Protein AF-A0A935LKX6-F1 (afdb_monomer_lite)

Foldseek 3Di:
DQLQQADVVVPHNLVVLLVVLVVVCPPVVNLQLQSLLCNLVRRCLSVVPLVSNLVSLVVLLPDDLPDVPRNVRSVVSNVSSVVCVVCVVVRD

Secondary structure (DSSP, 8-state):
-GGGSS-GGGT--HHHHHHHHHHHHHHTTS-S-HHHHHIIIIIIHHTT-HHHHHHHHHHHHHS-S--TTTHHHHHHHHHHHHHHHHHHTTT-

Structure (mmCIF, N/CA/C/O backbone):
data_AF-A0A935LKX6-F1
#
_entry.id   AF-A0A935LKX6-F1
#
loop_
_atom_site.group_PDB
_atom_site.id
_atom_site.type_symbol
_atom_site.label_atom_id
_atom_site.label_alt_id
_atom_site.label_comp_id
_atom_site.label_asym_id
_atom_site.label_entity_id
_atom_site.label_seq_id
_atom_site.pdbx_PDB_ins_code
_atom_site.Cartn_x
_atom_site.Cartn_y
_atom_site.Cartn_z
_atom_site.occupancy
_atom_site.B_iso_or_equiv
_atom_site.auth_seq_id
_atom_site.auth_comp_id
_atom_site.auth_asym_id
_atom_site.auth_atom_id
_atom_site.pdbx_PDB_model_num
ATOM 1 N N . MET A 1 1 ? 10.554 7.022 0.479 1.00 65.44 1 MET A N 1
ATOM 2 C CA . MET A 1 1 ? 10.136 7.757 -0.734 1.00 65.44 1 MET A CA 1
ATOM 3 C C . MET A 1 1 ? 11.324 8.312 -1.515 1.00 65.44 1 MET A C 1
ATOM 5 O O . MET A 1 1 ? 11.440 7.946 -2.671 1.00 65.44 1 MET A O 1
ATOM 9 N N . LEU A 1 2 ? 12.227 9.111 -0.917 1.00 78.31 2 LEU A N 1
ATOM 10 C CA . LEU A 1 2 ? 13.378 9.710 -1.632 1.00 78.31 2 LEU A CA 1
ATOM 11 C C . LEU A 1 2 ? 14.215 8.698 -2.439 1.00 78.31 2 LEU A C 1
ATOM 13 O O . LEU A 1 2 ? 14.630 8.993 -3.554 1.00 78.31 2 LEU A O 1
ATOM 17 N N . ASP A 1 3 ? 14.406 7.493 -1.895 1.00 90.94 3 ASP A N 1
ATOM 18 C CA . ASP A 1 3 ? 15.150 6.411 -2.549 1.00 90.94 3 ASP A CA 1
ATOM 19 C C . ASP A 1 3 ? 14.466 5.859 -3.824 1.00 90.94 3 ASP A C 1
ATOM 21 O O . ASP A 1 3 ? 15.145 5.265 -4.655 1.00 90.94 3 ASP A O 1
ATOM 25 N N . CYS A 1 4 ? 13.156 6.074 -4.005 1.00 91.94 4 CYS A N 1
ATOM 26 C CA . CYS A 1 4 ? 12.346 5.576 -5.130 1.00 91.94 4 CYS A CA 1
ATOM 27 C C . CYS A 1 4 ? 11.864 6.699 -6.070 1.00 91.94 4 CYS A C 1
ATOM 29 O O . CYS A 1 4 ? 10.877 6.528 -6.771 1.00 91.94 4 CYS A O 1
ATOM 31 N N . LEU A 1 5 ? 12.509 7.874 -6.073 1.00 91.19 5 LEU A N 1
ATOM 32 C CA . LEU A 1 5 ? 12.113 8.979 -6.964 1.00 91.19 5 LEU A CA 1
ATOM 33 C C . LEU A 1 5 ? 12.682 8.862 -8.384 1.00 91.19 5 LEU A C 1
ATOM 35 O O . LEU A 1 5 ? 12.226 9.558 -9.286 1.00 91.19 5 LEU A O 1
ATOM 39 N N . ARG A 1 6 ? 13.726 8.051 -8.571 1.00 91.62 6 ARG A N 1
ATOM 40 C CA . ARG A 1 6 ? 14.473 7.894 -9.824 1.00 91.62 6 ARG A CA 1
ATOM 41 C C . ARG A 1 6 ? 14.987 6.456 -9.942 1.00 91.62 6 ARG A C 1
ATOM 43 O O . ARG A 1 6 ? 15.197 5.829 -8.905 1.00 91.62 6 ARG A O 1
ATOM 50 N N . PRO A 1 7 ? 15.220 5.939 -11.158 1.00 90.06 7 PRO A N 1
ATOM 51 C CA . PRO A 1 7 ? 15.798 4.612 -11.356 1.00 90.06 7 PRO A CA 1
ATOM 52 C C . PRO A 1 7 ? 17.267 4.554 -10.912 1.00 90.06 7 PRO A C 1
ATOM 54 O O . PRO A 1 7 ? 17.929 5.585 -10.751 1.00 90.06 7 PRO A O 1
ATOM 57 N N . GLU A 1 8 ? 17.796 3.339 -10.758 1.00 90.88 8 GLU A N 1
ATOM 58 C CA . GLU A 1 8 ? 19.193 3.096 -10.356 1.00 90.88 8 GLU A CA 1
ATOM 59 C C . GLU A 1 8 ? 20.202 3.720 -11.325 1.00 90.88 8 GLU A C 1
ATOM 61 O O . GLU A 1 8 ? 21.195 4.306 -10.894 1.00 90.88 8 GLU A O 1
ATOM 66 N N . SER A 1 9 ? 19.899 3.706 -12.627 1.00 92.19 9 SER A N 1
ATOM 67 C CA . SER A 1 9 ? 20.710 4.350 -13.669 1.00 92.19 9 SER A CA 1
ATOM 68 C C . SER A 1 9 ? 20.870 5.864 -13.480 1.00 92.19 9 SER A C 1
ATOM 70 O O . SER A 1 9 ? 21.820 6.448 -13.995 1.00 92.19 9 SER A O 1
ATOM 72 N N . LEU A 1 10 ? 19.972 6.500 -12.720 1.00 92.94 10 LEU A N 1
ATOM 73 C CA . LEU A 1 10 ? 19.997 7.926 -12.381 1.00 92.94 10 LEU A CA 1
ATOM 74 C C . LEU A 1 10 ? 20.300 8.171 -10.890 1.00 92.94 10 LEU A C 1
ATOM 76 O O . LEU A 1 10 ? 20.008 9.248 -10.363 1.00 92.94 10 LEU A O 1
ATOM 80 N N . GLY A 1 11 ? 20.876 7.176 -10.205 1.00 90.25 11 GLY A N 1
ATOM 81 C CA . GLY A 1 11 ? 21.330 7.271 -8.815 1.00 90.25 11 GLY A CA 1
ATOM 82 C C . GLY A 1 11 ? 20.255 7.018 -7.753 1.00 90.25 11 GLY A C 1
ATOM 83 O O . GLY A 1 11 ? 20.506 7.251 -6.568 1.00 90.25 11 GLY A O 1
ATOM 84 N N . GLY A 1 12 ? 19.063 6.558 -8.144 1.00 93.25 12 GLY A N 1
ATOM 85 C CA . GLY A 1 12 ? 18.051 6.091 -7.198 1.00 93.25 12 GLY A CA 1
ATOM 86 C C . GLY A 1 12 ? 18.415 4.754 -6.554 1.00 93.25 12 GLY A C 1
ATOM 87 O O . GLY A 1 12 ? 19.295 4.040 -7.026 1.00 93.25 12 GLY A O 1
ATOM 88 N N . GLN A 1 13 ? 17.754 4.416 -5.446 1.00 95.56 13 GLN A N 1
ATOM 89 C CA . GLN A 1 13 ? 18.008 3.181 -4.693 1.00 95.56 13 GLN A CA 1
ATOM 90 C C . GLN A 1 13 ? 16.688 2.497 -4.308 1.00 95.56 13 GLN A C 1
ATOM 92 O O . GLN A 1 13 ? 16.403 2.323 -3.117 1.00 95.56 13 GLN A O 1
ATOM 97 N N . PRO A 1 14 ? 15.859 2.105 -5.293 1.00 94.44 14 PRO A N 1
ATOM 98 C CA . PRO A 1 14 ? 14.502 1.626 -5.060 1.00 94.44 14 PRO A CA 1
ATOM 99 C C . PRO A 1 14 ? 14.456 0.413 -4.128 1.00 94.44 14 PRO A C 1
ATOM 101 O O . PRO A 1 14 ? 13.638 0.390 -3.211 1.00 94.44 14 PRO A O 1
ATOM 104 N N . LYS A 1 15 ? 15.406 -0.525 -4.246 1.00 93.31 15 LYS A N 1
ATOM 105 C CA . LYS A 1 15 ? 15.528 -1.671 -3.330 1.00 93.31 15 LYS A CA 1
ATOM 106 C C . LYS A 1 15 ? 15.707 -1.246 -1.867 1.00 93.31 15 LYS A C 1
ATOM 108 O O . LYS A 1 15 ? 15.066 -1.793 -0.971 1.00 93.31 15 LYS A O 1
ATOM 113 N N . ARG A 1 16 ? 16.535 -0.229 -1.606 1.00 95.56 16 ARG A N 1
ATOM 114 C CA . ARG A 1 16 ? 16.710 0.338 -0.257 1.00 95.56 16 ARG A CA 1
ATOM 115 C C . ARG A 1 16 ? 15.443 1.054 0.213 1.00 95.56 16 ARG A C 1
ATOM 117 O O . ARG A 1 16 ? 15.090 0.975 1.388 1.00 95.56 16 ARG A O 1
ATOM 124 N N . GLY A 1 17 ? 14.745 1.728 -0.699 1.00 95.88 17 GLY A N 1
ATOM 125 C CA . GLY A 1 17 ? 13.444 2.336 -0.432 1.00 95.88 17 GLY A CA 1
ATOM 126 C C . GLY A 1 17 ? 12.392 1.312 -0.001 1.00 95.88 17 GLY A C 1
ATOM 127 O O . GLY A 1 17 ? 11.742 1.521 1.023 1.00 95.88 17 GLY A O 1
ATOM 128 N N . GLN A 1 18 ? 12.289 0.184 -0.713 1.00 95.94 18 GLN A N 1
ATOM 129 C CA . GLN A 1 18 ? 11.414 -0.936 -0.352 1.00 95.94 18 GLN 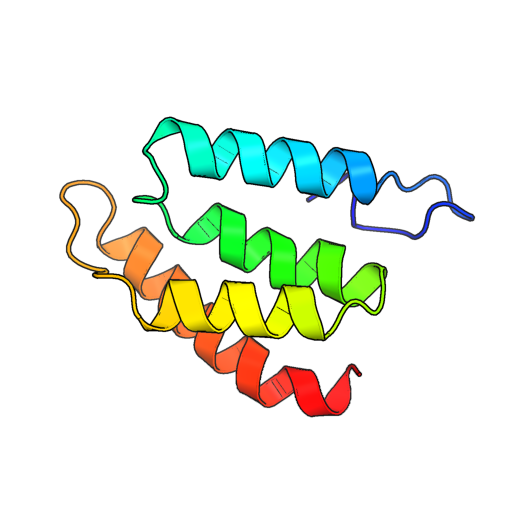A CA 1
ATOM 130 C C . GLN A 1 18 ? 11.749 -1.479 1.040 1.00 95.94 18 GLN A C 1
ATOM 132 O O . GLN A 1 18 ? 10.857 -1.583 1.876 1.00 95.94 18 GLN A O 1
ATOM 137 N N . GLN A 1 19 ? 13.028 -1.741 1.332 1.00 96.12 19 GLN A N 1
ATOM 138 C CA . GLN A 1 19 ? 13.465 -2.241 2.644 1.00 96.12 19 GLN A CA 1
ATOM 139 C C . GLN A 1 19 ? 13.076 -1.303 3.792 1.00 96.12 19 GLN A C 1
ATOM 141 O O . GLN A 1 19 ? 12.630 -1.754 4.843 1.00 96.12 19 GLN A O 1
ATOM 146 N N . ARG A 1 20 ? 13.211 0.013 3.601 1.00 96.88 20 ARG A N 1
ATOM 147 C CA . ARG A 1 20 ? 12.823 1.007 4.613 1.00 96.88 20 ARG A CA 1
ATOM 148 C C . ARG A 1 20 ? 11.316 1.040 4.841 1.00 96.88 20 ARG A C 1
ATOM 150 O O . ARG A 1 20 ? 10.884 1.171 5.980 1.00 96.88 20 ARG A O 1
ATOM 157 N N . LEU A 1 21 ? 10.526 0.923 3.776 1.00 96.75 21 LEU A N 1
ATOM 158 C CA . LEU A 1 21 ? 9.067 0.887 3.879 1.00 96.75 21 LEU A CA 1
ATOM 159 C C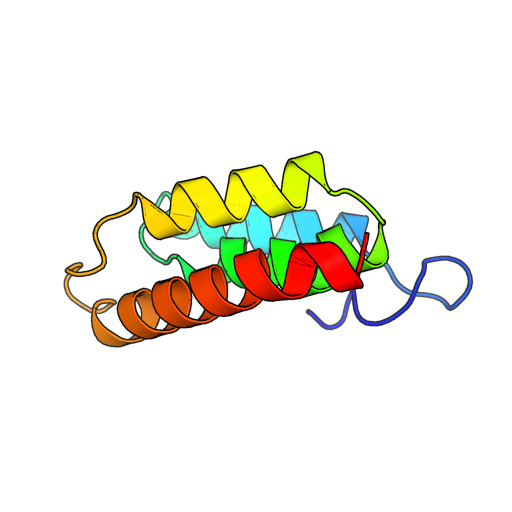 . LEU A 1 21 ? 8.580 -0.421 4.511 1.00 96.75 21 LEU A C 1
ATOM 161 O O . LEU A 1 21 ? 7.696 -0.376 5.356 1.00 96.75 21 LEU A O 1
ATOM 165 N N . GLN A 1 22 ? 9.207 -1.554 4.188 1.00 96.06 22 GLN A N 1
ATOM 166 C CA . GLN A 1 22 ? 8.963 -2.836 4.856 1.00 96.06 22 GLN A CA 1
ATOM 167 C C . GLN A 1 22 ? 9.323 -2.776 6.345 1.00 96.06 22 GLN A C 1
ATOM 169 O O . GLN A 1 22 ? 8.564 -3.252 7.181 1.00 96.06 22 GLN A O 1
ATOM 174 N N . ALA A 1 23 ? 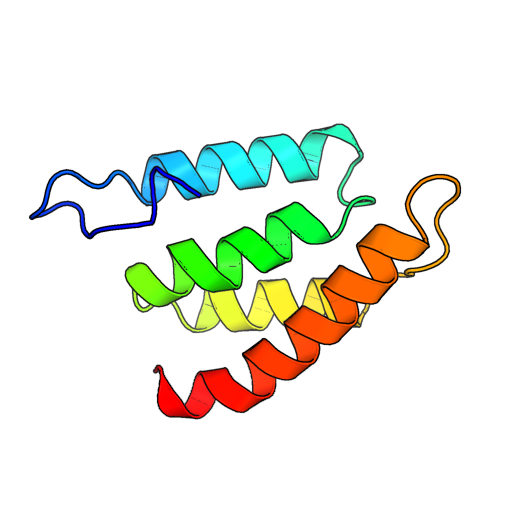10.450 -2.150 6.694 1.00 97.31 23 ALA A N 1
ATOM 175 C CA . ALA A 1 23 ? 10.820 -1.947 8.090 1.00 97.31 23 ALA A CA 1
ATOM 176 C C . ALA A 1 23 ? 9.806 -1.055 8.821 1.00 97.31 23 ALA A C 1
ATOM 178 O O . ALA A 1 23 ? 9.449 -1.362 9.951 1.00 97.31 23 ALA A O 1
ATOM 179 N N . ALA A 1 24 ? 9.315 0.010 8.176 1.00 96.44 24 ALA A N 1
ATOM 180 C CA . ALA A 1 24 ? 8.287 0.883 8.740 1.00 96.44 24 ALA A CA 1
ATOM 181 C C . ALA A 1 24 ? 6.946 0.159 8.947 1.00 96.44 24 ALA A C 1
ATOM 183 O O . ALA A 1 24 ? 6.335 0.327 9.996 1.00 96.44 24 ALA A O 1
ATOM 184 N N . ASP A 1 25 ? 6.523 -0.669 7.988 1.00 96.50 25 ASP A N 1
ATOM 185 C CA . ASP A 1 25 ? 5.334 -1.527 8.102 1.00 96.50 25 ASP A CA 1
ATOM 186 C C . ASP A 1 25 ? 5.462 -2.517 9.275 1.00 96.50 25 ASP A C 1
ATOM 188 O O . ASP A 1 25 ? 4.519 -2.750 10.026 1.00 96.50 25 ASP A O 1
ATOM 192 N N . ALA A 1 26 ? 6.665 -3.050 9.504 1.00 96.94 26 ALA A N 1
ATOM 193 C CA . ALA A 1 26 ? 6.921 -3.991 10.589 1.00 96.94 26 ALA A CA 1
ATOM 194 C C . ALA A 1 26 ? 6.889 -3.362 11.996 1.00 96.94 26 ALA A C 1
ATOM 196 O O . ALA A 1 26 ? 6.673 -4.094 12.962 1.00 96.94 26 ALA A O 1
ATOM 197 N N . VAL A 1 27 ? 7.075 -2.039 12.141 1.00 97.50 27 VAL A N 1
ATOM 198 C CA . VAL A 1 27 ? 7.134 -1.363 13.460 1.00 97.50 27 VAL A CA 1
ATOM 199 C C . VAL A 1 27 ? 5.859 -1.576 14.274 1.00 97.50 27 VAL A C 1
ATOM 201 O O . VAL A 1 27 ? 5.933 -1.777 15.485 1.00 97.50 27 VAL A O 1
ATOM 204 N N . ASP A 1 28 ? 4.697 -1.543 13.625 1.00 94.81 28 ASP A N 1
ATOM 205 C CA . ASP A 1 28 ? 3.398 -1.740 14.275 1.00 94.81 28 ASP A CA 1
ATOM 206 C C . ASP A 1 28 ? 2.659 -2.992 13.786 1.00 94.81 28 ASP A C 1
ATOM 208 O O . ASP A 1 28 ? 1.461 -3.146 14.041 1.00 94.81 28 ASP A O 1
ATOM 212 N N . ALA A 1 29 ? 3.397 -3.910 13.151 1.00 95.19 29 ALA A N 1
ATOM 213 C CA . ALA A 1 29 ? 2.885 -5.134 12.542 1.00 95.19 29 ALA A CA 1
ATOM 214 C C . ALA A 1 29 ? 1.792 -4.880 11.484 1.00 95.19 29 ALA A C 1
ATOM 216 O O . ALA A 1 29 ? 0.792 -5.596 11.428 1.00 95.19 29 ALA A O 1
ATOM 217 N N . GLY A 1 30 ? 1.986 -3.860 10.644 1.00 95.38 30 GLY A N 1
ATOM 218 C CA . GLY A 1 30 ? 1.113 -3.531 9.518 1.00 95.38 30 GLY A CA 1
ATOM 219 C C . GLY A 1 30 ? -0.195 -2.847 9.913 1.00 95.38 30 GLY A C 1
ATOM 220 O O . GLY A 1 30 ? -1.154 -2.865 9.141 1.00 95.38 30 GLY A O 1
ATOM 221 N N . LYS A 1 31 ? -0.266 -2.260 11.115 1.00 97.62 31 LYS A N 1
ATOM 222 C CA . LYS A 1 31 ? -1.427 -1.473 11.557 1.00 97.62 31 LYS A CA 1
ATOM 223 C C . LYS A 1 31 ? -1.471 -0.119 10.869 1.00 97.62 31 LYS A C 1
ATOM 225 O O . LYS A 1 31 ? -2.562 0.362 10.572 1.00 97.62 31 LYS A O 1
ATOM 230 N N . ASN A 1 32 ? -0.323 0.508 10.625 1.00 98.12 32 ASN A N 1
ATOM 231 C CA . ASN A 1 32 ? -0.241 1.682 9.769 1.00 98.12 32 ASN A CA 1
ATOM 232 C C . ASN A 1 32 ? -0.190 1.226 8.314 1.00 98.12 32 ASN A C 1
ATOM 234 O O . ASN A 1 32 ? 0.775 0.611 7.878 1.00 98.12 32 ASN A O 1
ATOM 238 N N . LEU A 1 33 ? -1.221 1.564 7.544 1.00 98.62 33 LEU A N 1
ATOM 239 C CA . LEU A 1 33 ? -1.355 1.100 6.161 1.00 98.62 33 LEU A CA 1
ATOM 240 C C . LEU A 1 33 ? -0.527 1.922 5.165 1.00 98.62 33 LEU A C 1
ATOM 242 O O . LEU A 1 33 ? -0.315 1.507 4.024 1.0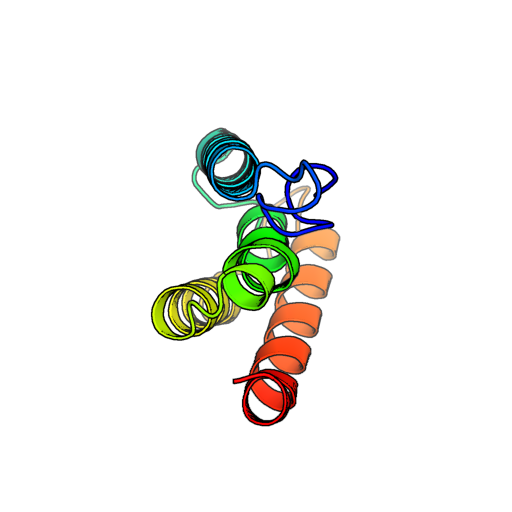0 98.62 33 LEU A O 1
ATOM 246 N N . LEU A 1 34 ? -0.057 3.102 5.572 1.00 97.69 34 LEU A N 1
ATOM 247 C CA . LEU A 1 34 ? 0.602 4.043 4.674 1.00 97.69 34 LEU A CA 1
ATOM 248 C C . LEU A 1 34 ? 1.923 3.514 4.075 1.00 97.69 34 LEU A C 1
ATOM 250 O O . LEU A 1 34 ? 2.122 3.708 2.875 1.00 97.69 34 LEU A O 1
ATOM 254 N N . PRO A 1 35 ? 2.821 2.829 4.818 1.00 97.94 35 PRO A N 1
ATOM 255 C CA . PRO A 1 35 ? 4.066 2.304 4.259 1.00 97.94 35 PRO A CA 1
ATOM 256 C C . PRO A 1 35 ? 3.860 1.379 3.052 1.00 97.94 35 PRO A C 1
ATOM 258 O O . PRO A 1 35 ? 4.574 1.532 2.059 1.00 97.94 35 PRO A O 1
ATOM 261 N N . LYS A 1 36 ? 2.862 0.483 3.089 1.00 98.00 36 LYS A N 1
ATOM 262 C CA . LYS A 1 36 ? 2.518 -0.387 1.948 1.00 98.00 36 LYS A CA 1
ATOM 263 C C . LYS A 1 36 ? 2.038 0.411 0.741 1.00 98.00 36 LYS A C 1
ATOM 265 O O . LYS A 1 36 ? 2.526 0.184 -0.363 1.00 98.00 36 LYS A O 1
ATOM 270 N N . VAL A 1 37 ? 1.152 1.389 0.950 1.00 98.31 37 VAL A N 1
ATOM 271 C CA . VAL A 1 37 ? 0.649 2.263 -0.128 1.00 98.31 37 VAL A CA 1
ATOM 272 C C . VAL A 1 37 ? 1.789 3.035 -0.788 1.00 98.31 37 VAL A C 1
ATOM 274 O O . VAL A 1 37 ? 1.903 3.045 -2.009 1.00 98.31 37 VAL A O 1
ATOM 277 N N . LEU A 1 38 ? 2.680 3.629 0.010 1.00 97.81 38 LEU A N 1
ATOM 278 C CA . LEU A 1 38 ? 3.836 4.362 -0.511 1.00 97.81 38 LEU A CA 1
ATOM 279 C C . LEU A 1 38 ? 4.824 3.442 -1.239 1.00 97.81 38 LEU A C 1
ATOM 281 O O . LEU A 1 38 ? 5.517 3.877 -2.157 1.00 97.81 38 LEU A O 1
ATOM 285 N N . ASN A 1 39 ? 4.921 2.177 -0.839 1.00 97.69 39 ASN A N 1
ATOM 286 C CA . ASN A 1 39 ? 5.772 1.221 -1.532 1.00 97.69 39 ASN A CA 1
ATOM 287 C C . ASN A 1 39 ? 5.206 0.887 -2.917 1.00 97.69 39 ASN A C 1
ATOM 289 O O . ASN A 1 39 ? 5.931 0.983 -3.908 1.00 97.69 39 ASN A O 1
ATOM 293 N N . ALA A 1 40 ? 3.907 0.583 -2.988 1.00 97.56 40 ALA A N 1
ATOM 294 C CA . ALA A 1 40 ? 3.207 0.342 -4.246 1.00 97.56 40 ALA A CA 1
ATOM 295 C C . ALA A 1 40 ? 3.328 1.547 -5.193 1.00 97.56 40 ALA A C 1
ATOM 297 O O . ALA A 1 40 ? 3.762 1.411 -6.335 1.00 97.56 40 ALA A O 1
ATOM 298 N N . GLU A 1 41 ? 3.027 2.744 -4.697 1.00 96.62 41 GLU A N 1
ATOM 299 C CA . GLU A 1 41 ? 2.983 3.950 -5.518 1.00 96.62 41 GLU A CA 1
ATOM 300 C C . GLU A 1 41 ? 4.341 4.402 -6.051 1.00 96.62 41 GLU A C 1
ATOM 302 O O . GLU A 1 41 ? 4.427 4.848 -7.192 1.00 96.62 41 GLU A O 1
ATOM 307 N N . TYR A 1 42 ? 5.395 4.336 -5.236 1.00 95.88 42 TYR A N 1
ATOM 308 C CA . TYR A 1 42 ? 6.687 4.899 -5.626 1.00 95.88 42 TYR A CA 1
ATOM 309 C C . TYR A 1 42 ? 7.670 3.836 -6.089 1.00 95.88 42 TYR A C 1
ATOM 311 O O . TYR A 1 42 ? 8.310 4.009 -7.118 1.00 95.88 42 TYR A O 1
ATOM 319 N N . CYS A 1 43 ? 7.832 2.751 -5.335 1.00 96.19 43 CYS A N 1
ATOM 320 C CA . CYS A 1 43 ? 8.899 1.797 -5.612 1.00 96.19 43 CYS A CA 1
ATOM 321 C C . CYS A 1 43 ? 8.450 0.707 -6.591 1.00 96.19 43 CYS A C 1
ATOM 323 O O . CYS A 1 43 ? 9.182 0.431 -7.534 1.00 96.19 43 CYS A O 1
ATOM 325 N N . ALA A 1 44 ? 7.264 0.115 -6.403 1.00 96.25 44 ALA A N 1
ATOM 326 C CA . ALA A 1 44 ? 6.775 -0.948 -7.289 1.00 96.25 44 ALA A CA 1
ATOM 327 C C . ALA A 1 44 ? 6.511 -0.424 -8.708 1.00 96.25 44 ALA A C 1
ATOM 329 O O . ALA A 1 44 ? 7.004 -1.002 -9.671 1.00 96.25 44 ALA A O 1
ATOM 330 N N . ARG A 1 45 ? 5.850 0.735 -8.831 1.00 95.31 45 ARG A N 1
ATOM 331 C CA . ARG A 1 45 ? 5.688 1.443 -10.110 1.00 95.31 45 ARG A CA 1
ATOM 332 C C . ARG A 1 45 ? 7.029 1.754 -10.780 1.00 95.31 45 ARG A C 1
ATOM 334 O O . ARG A 1 45 ? 7.246 1.346 -11.912 1.00 95.31 45 ARG A O 1
ATOM 341 N N . LEU A 1 46 ? 7.975 2.375 -10.069 1.00 94.94 46 LEU A N 1
ATOM 342 C CA . LEU A 1 46 ? 9.301 2.677 -10.629 1.00 94.94 46 LEU A CA 1
ATOM 343 C C . LEU A 1 46 ? 10.048 1.427 -11.133 1.00 94.94 46 LEU A C 1
ATOM 345 O O . LEU A 1 46 ? 10.809 1.512 -12.095 1.00 94.94 46 LEU A O 1
ATOM 349 N N . LEU A 1 47 ? 9.866 0.291 -10.459 1.00 93.69 47 LEU A N 1
ATOM 350 C CA . LEU A 1 47 ? 10.487 -0.985 -10.811 1.00 93.69 47 LEU A CA 1
ATOM 351 C C . LEU A 1 47 ? 9.672 -1.811 -11.816 1.00 93.69 47 LEU A C 1
ATOM 353 O O . LEU A 1 47 ? 10.103 -2.909 -12.154 1.00 93.69 47 LEU A O 1
ATOM 357 N N . PHE A 1 48 ? 8.530 -1.301 -12.289 1.00 94.50 48 PHE A N 1
ATOM 358 C CA . PHE A 1 48 ? 7.583 -2.030 -13.137 1.00 94.50 48 PHE A CA 1
ATOM 359 C C . PHE A 1 48 ? 7.146 -3.389 -12.540 1.00 94.50 48 PHE A C 1
ATOM 361 O O . PHE A 1 48 ? 6.906 -4.352 -13.260 1.00 94.50 48 PHE A O 1
ATOM 368 N N . ASP A 1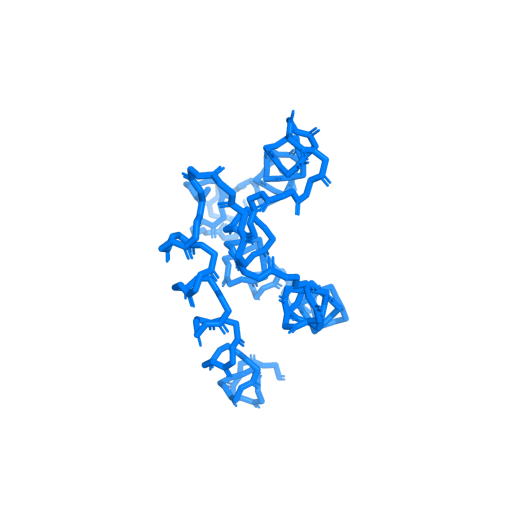 49 ? 7.031 -3.468 -11.209 1.00 96.00 49 ASP A N 1
ATOM 369 C CA . ASP A 1 49 ? 6.618 -4.669 -10.470 1.00 96.00 49 ASP A CA 1
ATOM 370 C C . ASP A 1 49 ? 5.110 -4.623 -10.165 1.00 96.00 49 ASP A C 1
ATOM 372 O O . ASP A 1 49 ? 4.677 -4.180 -9.092 1.00 96.00 49 ASP A O 1
ATOM 376 N N . GLN A 1 50 ? 4.305 -5.036 -11.150 1.00 97.31 50 GLN A N 1
ATOM 377 C CA . GLN A 1 50 ? 2.843 -5.026 -11.054 1.00 97.31 50 GLN A CA 1
ATOM 378 C C . GLN A 1 50 ? 2.325 -5.988 -9.972 1.00 97.31 50 GLN A C 1
ATOM 380 O O . GLN A 1 50 ? 1.453 -5.618 -9.187 1.00 97.31 50 GLN A O 1
ATOM 385 N N . ASP A 1 51 ? 2.898 -7.189 -9.868 1.00 97.38 51 ASP A N 1
ATOM 386 C CA . ASP A 1 51 ? 2.471 -8.191 -8.885 1.00 97.38 51 ASP A CA 1
ATOM 387 C C . ASP A 1 51 ? 2.649 -7.676 -7.450 1.00 97.38 51 ASP A C 1
ATOM 389 O O . ASP A 1 51 ? 1.763 -7.827 -6.599 1.00 97.38 51 ASP A O 1
ATOM 393 N N . ALA A 1 52 ? 3.785 -7.030 -7.156 1.00 97.00 52 ALA A N 1
ATOM 394 C CA . ALA A 1 52 ? 4.003 -6.426 -5.849 1.00 97.00 52 ALA A CA 1
ATOM 395 C C . ALA A 1 52 ? 3.073 -5.232 -5.604 1.00 97.00 52 ALA A C 1
ATOM 397 O O . ALA A 1 52 ? 2.569 -5.090 -4.485 1.00 97.00 52 ALA A O 1
ATOM 398 N N . HIS A 1 53 ? 2.844 -4.390 -6.618 1.00 98.31 53 HIS A N 1
ATOM 399 C CA . HIS A 1 53 ? 1.903 -3.272 -6.547 1.00 98.31 53 HIS A CA 1
ATOM 400 C C . HIS A 1 53 ? 0.504 -3.763 -6.154 1.00 98.31 53 HIS A C 1
ATOM 402 O O . HIS A 1 53 ? -0.009 -3.379 -5.101 1.00 98.31 53 HIS A O 1
ATOM 408 N N . ASP A 1 54 ? -0.071 -4.672 -6.938 1.00 98.19 54 ASP A N 1
ATOM 409 C CA . ASP A 1 54 ? -1.459 -5.105 -6.783 1.00 98.19 54 ASP A CA 1
ATOM 410 C C . ASP A 1 54 ? -1.674 -5.862 -5.469 1.00 98.19 54 ASP A C 1
ATOM 412 O O . ASP A 1 54 ? -2.644 -5.605 -4.749 1.00 98.19 54 ASP A O 1
ATOM 416 N N . ARG A 1 55 ? -0.721 -6.718 -5.078 1.00 98.31 55 ARG A N 1
ATOM 417 C CA . ARG A 1 55 ? -0.773 -7.428 -3.794 1.00 98.31 55 ARG A CA 1
ATOM 418 C C . ARG A 1 55 ? -0.787 -6.467 -2.604 1.00 98.31 55 ARG A C 1
ATOM 420 O O . ARG A 1 55 ? -1.611 -6.623 -1.704 1.00 98.31 55 ARG A O 1
ATOM 427 N N . MET A 1 56 ? 0.101 -5.468 -2.581 1.00 98.31 56 MET A N 1
ATOM 428 C CA . MET A 1 56 ? 0.163 -4.508 -1.470 1.00 98.31 56 MET A CA 1
ATOM 429 C C . MET A 1 56 ? -1.119 -3.674 -1.362 1.00 98.31 56 MET A C 1
ATOM 431 O O . MET A 1 56 ? -1.591 -3.425 -0.252 1.00 98.31 56 MET A O 1
ATOM 435 N N . LEU A 1 57 ? -1.703 -3.262 -2.492 1.00 98.62 57 LEU A N 1
ATOM 436 C CA . LEU A 1 57 ? -2.955 -2.505 -2.491 1.00 98.62 57 LEU A CA 1
ATOM 437 C C . LEU A 1 57 ? -4.143 -3.362 -2.047 1.00 98.62 57 LEU A C 1
ATOM 439 O O . LEU A 1 57 ? -4.964 -2.889 -1.261 1.00 98.62 57 LEU A O 1
ATOM 443 N N . ALA A 1 58 ? -4.207 -4.628 -2.469 1.00 98.62 58 ALA A N 1
ATOM 444 C CA . ALA A 1 58 ? -5.230 -5.565 -2.013 1.00 98.62 58 ALA A CA 1
ATOM 445 C C . ALA A 1 58 ? -5.174 -5.779 -0.489 1.00 98.62 58 ALA A C 1
ATOM 447 O O . ALA A 1 58 ? -6.204 -5.708 0.182 1.00 98.62 58 ALA A O 1
ATOM 448 N N . GLU A 1 59 ? -3.975 -5.961 0.077 1.00 98.44 59 GLU A N 1
ATOM 449 C CA . GLU A 1 59 ? -3.777 -6.079 1.528 1.00 98.44 59 GLU A CA 1
ATOM 450 C C . GLU A 1 59 ? -4.264 -4.823 2.276 1.00 98.44 59 GLU A C 1
ATOM 452 O O . GLU A 1 59 ? -4.957 -4.931 3.289 1.00 98.44 59 GLU A O 1
ATOM 457 N N . VAL A 1 60 ? -3.955 -3.625 1.765 1.00 98.69 60 VAL A N 1
ATOM 458 C CA . VAL A 1 60 ? -4.408 -2.353 2.358 1.00 98.69 60 VAL A CA 1
ATOM 459 C C . VAL A 1 60 ? -5.929 -2.207 2.279 1.00 98.69 60 VAL A C 1
ATOM 461 O O . VAL A 1 60 ? -6.566 -1.796 3.251 1.00 98.69 60 VAL A O 1
ATOM 464 N N . LEU A 1 61 ? -6.535 -2.545 1.140 1.00 98.69 61 LEU A N 1
ATOM 465 C CA . LEU A 1 61 ? -7.983 -2.456 0.949 1.00 98.69 61 LEU A CA 1
ATOM 466 C C . LEU A 1 61 ? -8.747 -3.446 1.842 1.00 98.69 61 LEU A C 1
ATOM 468 O O . LEU A 1 61 ? -9.841 -3.116 2.308 1.00 98.69 61 LEU A O 1
ATOM 472 N N . ALA A 1 62 ? -8.161 -4.605 2.141 1.00 98.50 62 ALA A N 1
ATOM 473 C CA . ALA A 1 62 ? -8.740 -5.605 3.036 1.00 98.50 62 ALA A CA 1
ATOM 474 C C . ALA A 1 62 ? -8.587 -5.268 4.534 1.00 98.50 62 ALA A C 1
ATOM 476 O O . ALA A 1 62 ? -9.395 -5.719 5.343 1.00 98.50 62 ALA A O 1
ATOM 477 N N . ALA A 1 63 ? -7.583 -4.475 4.920 1.00 98.12 63 ALA A N 1
ATOM 478 C CA . ALA A 1 63 ? -7.295 -4.171 6.322 1.00 98.12 63 ALA A CA 1
ATOM 479 C C . ALA A 1 63 ? -8.343 -3.258 6.991 1.00 98.12 63 ALA A C 1
ATOM 481 O O . ALA A 1 63 ? -8.981 -2.425 6.336 1.00 98.12 63 ALA A O 1
ATOM 482 N N . ASP A 1 64 ? -8.495 -3.370 8.315 1.00 97.62 64 ASP A N 1
ATOM 483 C CA . ASP A 1 64 ? -9.349 -2.464 9.089 1.00 97.62 64 ASP A CA 1
ATOM 484 C C . ASP A 1 64 ? -8.700 -1.078 9.207 1.00 97.62 64 ASP A C 1
ATOM 486 O O . ASP A 1 64 ? -7.558 -0.930 9.646 1.00 97.62 64 ASP A O 1
ATOM 490 N N . ALA A 1 65 ? -9.443 -0.043 8.816 1.00 97.62 65 ALA A N 1
ATOM 491 C CA . ALA A 1 65 ? -8.988 1.326 8.991 1.00 97.62 65 ALA A CA 1
ATOM 492 C C . ALA A 1 65 ? -9.171 1.812 10.431 1.00 97.62 65 ALA A C 1
ATOM 494 O O . ALA A 1 65 ? -8.443 2.710 10.841 1.00 97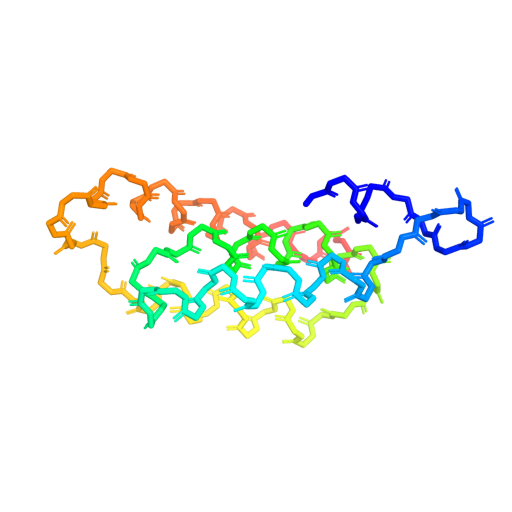.62 65 ALA A O 1
ATOM 495 N N . ASN A 1 66 ? -10.103 1.250 11.205 1.00 98.12 66 ASN A N 1
ATOM 496 C CA . ASN A 1 66 ? -10.474 1.742 12.527 1.00 98.12 66 ASN A CA 1
ATOM 497 C C . ASN A 1 66 ? -9.522 1.263 13.634 1.00 98.12 66 ASN A C 1
ATOM 499 O O . ASN A 1 66 ? -9.889 0.514 14.538 1.00 98.12 66 ASN A O 1
ATOM 503 N N . VAL A 1 67 ? -8.280 1.737 13.575 1.00 97.81 67 VAL A N 1
ATOM 504 C CA . VAL A 1 67 ? -7.246 1.451 14.571 1.00 97.81 67 VAL A CA 1
ATOM 505 C C . VAL A 1 67 ? -7.026 2.688 15.452 1.00 97.81 67 VAL A C 1
ATOM 507 O O . VAL A 1 67 ? -6.728 3.760 14.914 1.00 97.81 67 VAL A O 1
ATOM 510 N N . PRO A 1 68 ? -7.120 2.579 16.795 1.00 97.44 68 PRO A N 1
ATOM 511 C CA . PRO A 1 68 ? -6.886 3.704 17.698 1.00 97.44 68 PRO A CA 1
ATOM 512 C C . PRO A 1 68 ? -5.560 4.421 17.409 1.00 97.44 68 PRO A C 1
ATOM 514 O O . PRO A 1 68 ? -4.503 3.797 17.363 1.00 97.44 68 PRO A O 1
ATOM 517 N N . GLY A 1 69 ? -5.624 5.738 17.192 1.00 97.19 69 GLY A N 1
ATOM 518 C CA . GLY A 1 69 ? -4.462 6.571 16.853 1.00 97.19 69 GLY A CA 1
ATOM 519 C C . GLY A 1 69 ? -4.059 6.577 15.371 1.00 97.19 69 GLY A C 1
ATOM 520 O O . GLY A 1 69 ? -3.234 7.400 14.985 1.00 97.19 69 GLY A O 1
ATOM 521 N N . LEU A 1 70 ? -4.657 5.727 14.528 1.00 98.19 70 LEU A N 1
ATOM 522 C CA . LEU A 1 70 ? -4.331 5.605 13.100 1.00 98.19 70 LEU A CA 1
ATOM 523 C C . LEU A 1 70 ? -5.546 5.738 12.170 1.00 98.19 70 LEU A C 1
ATOM 525 O O . LEU A 1 70 ? -5.355 5.814 10.958 1.00 98.19 70 LEU A O 1
ATOM 529 N N . THR A 1 71 ? -6.773 5.831 12.699 1.00 98.38 71 THR A N 1
ATOM 530 C CA . THR A 1 71 ? -8.011 5.792 11.898 1.00 98.38 71 THR A CA 1
ATOM 531 C C . THR A 1 71 ? -8.017 6.733 10.699 1.00 98.38 71 THR A C 1
ATOM 533 O O . THR A 1 71 ? -8.312 6.315 9.578 1.00 98.38 71 THR A O 1
ATOM 536 N N . LEU A 1 72 ? -7.650 8.001 10.902 1.00 98.38 72 LEU A N 1
ATOM 537 C CA . LEU A 1 72 ? -7.607 8.981 9.817 1.00 98.38 72 LEU A CA 1
ATOM 538 C C . LEU A 1 72 ? -6.551 8.615 8.762 1.00 98.38 72 LEU A C 1
ATOM 540 O O . LEU A 1 72 ? -6.856 8.596 7.571 1.00 98.38 72 LEU A O 1
ATOM 544 N N . SER A 1 73 ? -5.331 8.292 9.201 1.00 98.19 73 SER A N 1
ATOM 545 C CA . SER A 1 73 ? -4.223 7.922 8.310 1.00 98.19 73 SER A CA 1
ATOM 546 C C . SER A 1 73 ? -4.568 6.685 7.481 1.00 98.19 73 SER A C 1
ATOM 548 O O . SER A 1 73 ? -4.414 6.688 6.262 1.00 98.19 73 SER A O 1
ATOM 550 N N . ASN A 1 74 ? -5.124 5.656 8.119 1.00 98.62 74 ASN A N 1
ATOM 551 C CA . ASN A 1 74 ? -5.519 4.425 7.448 1.00 98.62 74 ASN A CA 1
ATOM 552 C C . ASN A 1 74 ? -6.684 4.640 6.479 1.00 98.62 74 ASN A C 1
ATOM 554 O O . ASN A 1 74 ? -6.677 4.085 5.385 1.00 98.62 74 ASN A O 1
ATOM 558 N N . THR A 1 75 ? -7.652 5.492 6.823 1.00 98.69 75 THR A N 1
ATOM 559 C CA . THR A 1 75 ? -8.742 5.857 5.902 1.00 98.69 75 THR A CA 1
ATOM 560 C C . THR A 1 75 ? -8.195 6.535 4.641 1.00 98.69 75 THR A C 1
ATOM 562 O O . THR A 1 75 ? -8.588 6.185 3.527 1.00 98.69 75 THR A O 1
ATOM 565 N N . ILE A 1 76 ? -7.237 7.457 4.796 1.00 98.62 76 ILE A N 1
ATOM 566 C CA . ILE A 1 76 ? -6.557 8.108 3.666 1.00 98.62 76 ILE A CA 1
ATOM 567 C C . ILE A 1 76 ? -5.763 7.082 2.849 1.00 98.62 76 ILE A C 1
ATOM 569 O O . ILE A 1 76 ? -5.843 7.089 1.621 1.00 98.62 76 ILE A O 1
ATOM 573 N N . ALA A 1 77 ? -5.037 6.178 3.509 1.00 98.69 77 ALA A N 1
ATOM 574 C CA . ALA A 1 77 ? -4.270 5.126 2.848 1.00 98.69 77 ALA A CA 1
ATOM 575 C C . ALA A 1 77 ? -5.169 4.216 1.994 1.00 98.69 77 ALA A C 1
ATOM 577 O O . ALA A 1 77 ? -4.845 3.966 0.836 1.00 98.69 77 ALA A O 1
ATOM 578 N N . LYS A 1 78 ? -6.330 3.791 2.509 1.00 98.81 78 LYS A N 1
ATOM 579 C CA . LYS A 1 78 ? -7.293 2.977 1.748 1.00 98.81 78 LYS A CA 1
ATOM 580 C C . LYS A 1 78 ? -7.873 3.722 0.551 1.00 98.81 78 LYS A C 1
ATOM 582 O O . LYS A 1 78 ? -7.980 3.140 -0.524 1.00 98.81 78 LYS A O 1
ATOM 587 N N . ARG A 1 79 ? -8.207 5.008 0.709 1.00 98.69 79 ARG A N 1
ATOM 588 C CA . ARG A 1 79 ? -8.665 5.839 -0.413 1.00 98.69 79 ARG A CA 1
ATOM 589 C C . ARG A 1 79 ? -7.600 5.918 -1.507 1.00 98.69 79 ARG A C 1
ATOM 591 O O . ARG A 1 79 ? -7.899 5.644 -2.663 1.00 98.69 79 ARG A O 1
ATOM 598 N N . ARG A 1 80 ? -6.358 6.229 -1.131 1.00 98.62 80 ARG A N 1
ATOM 599 C CA . ARG A 1 80 ? -5.231 6.292 -2.068 1.00 98.62 80 ARG A CA 1
ATOM 600 C C . ARG A 1 80 ? -4.978 4.940 -2.731 1.00 98.62 80 ARG A C 1
ATOM 602 O O . ARG A 1 80 ? -4.722 4.894 -3.924 1.00 98.62 80 ARG A O 1
ATOM 609 N N . ALA A 1 81 ? -5.105 3.837 -1.993 1.00 98.69 81 ALA A N 1
ATOM 610 C CA . ALA A 1 81 ? -4.976 2.498 -2.556 1.00 98.69 81 ALA A CA 1
ATOM 611 C C . ALA A 1 81 ? -6.027 2.217 -3.639 1.00 98.69 81 ALA A C 1
ATOM 613 O O . ALA A 1 81 ? -5.670 1.709 -4.695 1.00 98.69 81 ALA A O 1
ATOM 614 N N . ALA A 1 82 ? -7.288 2.604 -3.426 1.00 98.50 82 ALA A N 1
ATOM 615 C CA . ALA A 1 82 ? -8.328 2.472 -4.448 1.00 98.50 82 ALA A CA 1
ATOM 616 C C . ALA A 1 82 ? -8.002 3.297 -5.709 1.00 98.50 82 ALA A C 1
ATOM 618 O O . ALA A 1 82 ? -8.098 2.790 -6.822 1.00 98.50 82 ALA A O 1
ATOM 619 N N . GLU A 1 83 ? -7.538 4.538 -5.540 1.00 98.25 83 GLU A N 1
ATOM 620 C CA . GLU A 1 83 ? -7.104 5.399 -6.653 1.00 98.25 83 GLU A CA 1
ATOM 621 C C . GLU A 1 83 ? -5.896 4.801 -7.415 1.00 98.25 83 GLU A C 1
ATOM 623 O O . GLU A 1 83 ? -5.800 4.906 -8.642 1.00 98.25 83 GLU A O 1
ATOM 628 N N . LEU A 1 84 ? -4.979 4.131 -6.708 1.00 98.06 84 LEU A N 1
ATOM 629 C CA . LEU A 1 84 ? -3.818 3.461 -7.302 1.00 98.06 84 LEU A CA 1
ATOM 630 C C . LEU A 1 84 ? -4.180 2.172 -8.052 1.00 98.06 84 LEU A C 1
ATOM 632 O O . LEU A 1 84 ? -3.535 1.886 -9.058 1.00 98.06 84 LEU A O 1
ATOM 636 N N . VAL A 1 85 ? -5.195 1.425 -7.601 1.00 97.88 85 VAL A N 1
ATOM 637 C CA . VAL A 1 85 ? -5.722 0.257 -8.332 1.00 97.88 85 VAL A CA 1
ATOM 638 C C . VAL A 1 85 ? -6.308 0.698 -9.672 1.00 97.88 85 VAL A C 1
ATOM 640 O O . VAL A 1 85 ? -5.970 0.122 -10.704 1.00 97.88 85 VAL A O 1
ATOM 643 N N . GLU A 1 86 ? -7.128 1.752 -9.681 1.00 96.56 86 GLU A N 1
ATOM 644 C CA . GLU A 1 86 ? -7.733 2.248 -10.923 1.00 96.56 86 GLU A CA 1
ATOM 645 C C . GLU A 1 86 ? -6.682 2.790 -11.897 1.00 96.56 86 GLU A C 1
ATOM 647 O O . GLU A 1 86 ? -6.681 2.421 -13.069 1.00 96.56 86 GLU A O 1
ATOM 652 N N . SER A 1 87 ? -5.740 3.600 -11.403 1.00 95.75 87 SER A N 1
ATOM 653 C CA . SER A 1 87 ? -4.663 4.165 -12.233 1.00 95.75 87 SER A CA 1
ATOM 654 C C . SER A 1 87 ? -3.545 3.176 -12.583 1.00 95.75 87 SER A C 1
ATOM 656 O O . SER A 1 87 ? -2.692 3.496 -13.406 1.00 95.75 87 SER A O 1
ATOM 658 N N . GLY A 1 88 ? -3.508 1.987 -11.971 1.00 91.00 88 GLY A N 1
ATOM 659 C CA . GLY A 1 88 ? -2.474 0.981 -12.229 1.00 91.00 88 GLY A CA 1
ATOM 660 C C . GLY A 1 88 ? -2.479 0.484 -13.676 1.00 91.00 88 GLY A C 1
ATOM 661 O O . GLY A 1 88 ? -1.413 0.299 -14.252 1.00 91.00 88 GLY A O 1
ATOM 662 N N . LYS A 1 89 ? -3.666 0.369 -14.286 1.00 86.69 89 LYS A N 1
ATOM 663 C CA . LYS A 1 89 ? -3.854 -0.083 -15.679 1.00 86.69 89 LYS A CA 1
ATOM 664 C C . LYS A 1 89 ? -3.235 0.849 -16.722 1.00 86.69 89 LYS A C 1
ATOM 666 O O . LYS A 1 89 ? -2.964 0.415 -17.831 1.00 86.69 89 LYS A O 1
ATOM 671 N N . ASP A 1 90 ? -3.070 2.124 -16.377 1.00 88.62 90 ASP A N 1
ATOM 672 C CA . ASP A 1 90 ? -2.462 3.125 -17.257 1.00 88.62 90 ASP A CA 1
ATOM 673 C C . ASP A 1 90 ? -0.937 3.213 -17.060 1.00 88.62 90 ASP A C 1
ATOM 675 O O . ASP A 1 90 ? -0.255 3.915 -17.807 1.00 88.62 90 ASP A O 1
ATOM 679 N N . TYR A 1 91 ? -0.400 2.559 -16.022 1.00 85.94 91 TYR A N 1
ATOM 680 C CA . TYR A 1 91 ? 1.011 2.634 -15.642 1.00 85.94 91 TYR A CA 1
ATOM 681 C C . TYR A 1 91 ? 1.812 1.393 -16.060 1.00 85.94 91 TYR A C 1
ATOM 683 O O . TYR A 1 91 ? 2.976 1.529 -16.443 1.00 85.94 91 TYR A O 1
ATOM 691 N N . PHE A 1 92 ? 1.205 0.208 -15.954 1.00 88.88 92 PHE A N 1
ATOM 692 C CA . PHE A 1 92 ? 1.777 -1.080 -16.359 1.00 88.88 92 PHE A CA 1
ATOM 693 C C . PHE A 1 92 ? 1.145 -1.546 -17.671 1.00 88.88 92 PHE A C 1
ATOM 695 O O . PHE A 1 92 ? 1.905 -2.028 -18.541 1.00 88.88 92 PHE A O 1
#

Sequence (92 aa):
MLDCLRPESLGGQPKRGQQRLQAADAVDAGKNLLPKVLNAEYCARLLFDQDAHDRMLAEVLAADANVPGLTLSNTIAKRRAAELVESGKDYF

Radius of gyration: 12.87 Å; chains: 1; bounding box: 32×18×35 Å

pLDDT: mean 95.58, std 4.68, range [65.44, 98.81]